Protein AF-A0A7S3RDY2-F1 (afdb_monomer)

InterPro domains:
  IPR004199 Beta galactosidase small chain/ domain 5 [PF02929] (18-130)
  IPR011013 Galactose mutarotase-like domain superfamily [SSF74650] (9-130)
  IPR014718 Glycoside hydrolase-type carbohydrate-binding [G3DSA:2.70.98.10] (4-133)

Secondary structure (DSSP, 8-state):
---EEE---SSEEEEE-SSEEEEEETTT-SEEEEEETTEE--SS--------PPPHHHHHTTHHHHTGGGSSTT-GGGT---EESSPPEEEEETTEEEEEEEEESSTTS-SEEEEEEEE-TTS-EEEEEEEE-

Mean predicted aligned error: 3.02 Å

Sequence (133 aa):
PPLVVDATDPEAVHVVGSALTVSFSRRTGLPCSMRRCGVELLQAPLEPSLWRPLNDNELGACAHVRLRRFRTAGRPSRGGHHALLQPLRVDDVAGGVEVEAHAALLSDGELCLTTTCLVRPDGAVEVSARLVS

pLDDT: mean 95.85, std 3.64, range [65.0, 98.5]

Solvent-accessible surface area (backbone atoms only — not comparable to full-atom values): 7300 Å² total; per-residue (Å²): 103,76,65,42,80,47,67,83,50,88,59,33,38,34,44,37,37,90,52,32,35,42,29,27,27,65,68,54,44,35,47,48,42,38,28,48,78,86,43,75,73,47,95,57,55,65,60,58,76,69,57,73,90,76,54,70,70,41,53,76,67,42,40,73,64,79,49,42,76,36,63,30,26,29,21,57,97,69,76,20,36,48,42,47,77,53,80,70,46,76,44,86,48,98,73,34,41,34,41,37,22,43,25,24,23,38,91,84,55,63,32,34,39,39,38,39,37,40,40,27,59,89,62,52,72,50,77,48,75,49,80,49,111

Nearest PDB structures (foldseek):
  6s6z-assembly1_A  TM=9.325E-01  e=6.082E-06  Thermotoga maritima MSB8
  6cvm-assembly1_A  TM=8.007E-01  e=1.806E-05  Escherichia coli K-12
  3t0a-assembly1_A  TM=7.777E-01  e=2.464E-05  Escherichia coli K-12
  3sep-assembly1_A  TM=7.978E-01  e=4.358E-05  Escherichia coli K-12
  1px3-assembly1_D  TM=8.016E-01  e=2.063E-04  Escherichia coli

Radius of gyration: 16.66 Å; Cα contacts (8 Å, |Δi|>4): 286; chains: 1; bounding box: 36×27×51 Å

Organism: Emiliania huxleyi (NCBI:txid2903)

Structure (mmCIF, N/CA/C/O backbone):
data_AF-A0A7S3RDY2-F1
#
_entry.id   AF-A0A7S3RDY2-F1
#
loop_
_atom_site.group_PDB
_atom_site.id
_atom_site.type_symbol
_atom_site.label_atom_id
_atom_site.label_alt_id
_atom_site.label_comp_id
_atom_site.label_asym_id
_atom_site.label_entity_id
_atom_site.label_seq_id
_atom_site.pdbx_PDB_ins_code
_atom_site.Cartn_x
_atom_site.Cartn_y
_atom_site.Cartn_z
_atom_site.occupancy
_atom_site.B_iso_or_equiv
_atom_site.auth_seq_id
_atom_site.auth_comp_id
_atom_site.auth_asym_id
_atom_site.auth_atom_id
_atom_site.pdbx_PDB_model_num
ATOM 1 N N . PRO A 1 1 ? -19.381 1.320 16.803 1.00 65.00 1 PRO A N 1
ATOM 2 C CA . PRO A 1 1 ? -18.422 1.381 17.935 1.00 65.00 1 PRO A CA 1
ATOM 3 C C . PRO A 1 1 ? -17.189 2.155 17.473 1.00 65.00 1 PRO A C 1
ATOM 5 O O . PRO A 1 1 ? -16.944 2.146 16.266 1.00 65.00 1 PRO A O 1
ATOM 8 N N . PRO A 1 2 ? -16.478 2.856 18.367 1.00 85.88 2 PRO A N 1
ATOM 9 C CA . PRO A 1 2 ? -15.293 3.606 17.972 1.00 85.88 2 PRO A CA 1
ATOM 10 C C . PRO A 1 2 ? -14.210 2.654 17.453 1.00 85.88 2 PRO A C 1
ATOM 12 O O . PRO A 1 2 ? -14.144 1.495 17.871 1.00 85.88 2 PRO A O 1
ATOM 15 N N . LEU A 1 3 ? -13.403 3.147 16.518 1.00 95.31 3 LEU A N 1
ATOM 16 C CA . LEU A 1 3 ? -12.172 2.476 16.123 1.00 95.31 3 LEU A CA 1
ATOM 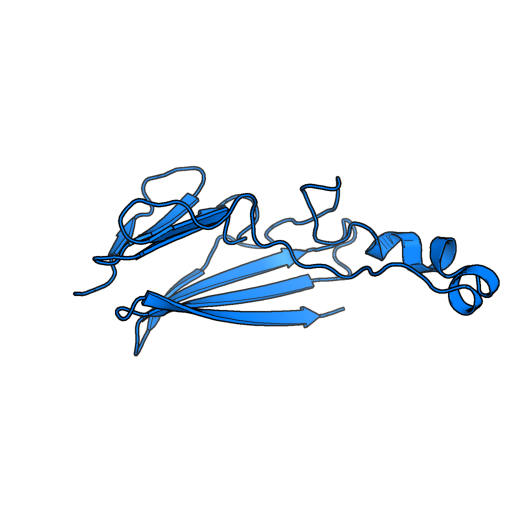17 C C . LEU A 1 3 ? -11.132 2.664 17.231 1.00 95.31 3 LEU A C 1
ATOM 19 O O . LEU A 1 3 ? -11.142 3.674 17.931 1.00 95.31 3 LEU A O 1
ATOM 23 N N . VAL A 1 4 ? -10.251 1.685 17.389 1.00 96.19 4 VAL A N 1
ATOM 24 C CA . VAL A 1 4 ? -9.123 1.717 18.320 1.00 96.19 4 VAL A CA 1
ATOM 25 C C . VAL A 1 4 ? -7.850 1.506 17.523 1.00 96.19 4 VAL A C 1
ATOM 27 O O . VAL A 1 4 ? -7.761 0.567 16.732 1.00 96.19 4 VAL A O 1
ATOM 30 N N . VAL A 1 5 ? -6.862 2.367 17.742 1.00 97.69 5 VAL A N 1
ATOM 31 C CA . VAL A 1 5 ? -5.518 2.179 17.200 1.00 97.69 5 V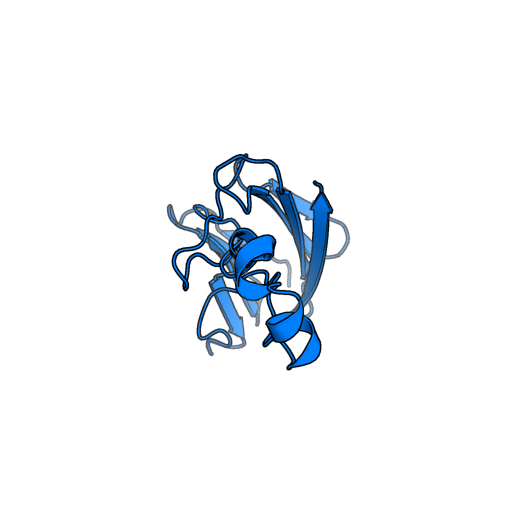AL A CA 1
ATOM 32 C C . VAL A 1 5 ? -4.707 1.357 18.196 1.00 97.69 5 VAL A C 1
ATOM 34 O O . VAL A 1 5 ? -4.415 1.817 19.298 1.00 97.69 5 VAL A O 1
ATOM 37 N N . ASP A 1 6 ? -4.338 0.140 17.807 1.00 97.25 6 ASP A N 1
ATOM 38 C CA . ASP A 1 6 ? -3.365 -0.680 18.520 1.00 97.25 6 ASP A CA 1
ATOM 39 C C . ASP A 1 6 ? -2.010 -0.583 17.816 1.00 97.25 6 ASP A C 1
ATOM 41 O O . ASP A 1 6 ? -1.818 -1.032 16.685 1.00 97.25 6 ASP A O 1
ATOM 45 N N . ALA A 1 7 ? -1.069 0.048 18.508 1.00 95.62 7 ALA A N 1
ATOM 46 C CA . ALA A 1 7 ? 0.280 0.307 18.033 1.00 95.62 7 ALA A CA 1
ATOM 47 C C . ALA A 1 7 ? 1.341 -0.486 18.822 1.00 95.62 7 ALA A C 1
ATOM 49 O O . ALA A 1 7 ? 2.521 -0.136 18.748 1.00 95.62 7 ALA A O 1
ATOM 50 N N . THR A 1 8 ? 0.936 -1.505 19.592 1.00 96.31 8 THR A N 1
ATOM 51 C CA . THR A 1 8 ? 1.836 -2.301 20.445 1.00 96.31 8 THR A CA 1
ATOM 52 C C . THR A 1 8 ? 2.681 -3.314 19.672 1.00 96.31 8 THR A C 1
ATOM 54 O O . THR A 1 8 ? 3.768 -3.665 20.132 1.00 96.31 8 THR A O 1
ATOM 57 N N . ASP A 1 9 ? 2.230 -3.741 18.488 1.00 96.62 9 ASP A N 1
ATOM 58 C CA . ASP A 1 9 ? 3.006 -4.590 17.582 1.00 96.62 9 ASP A CA 1
ATOM 59 C C . ASP A 1 9 ? 4.212 -3.800 17.011 1.00 96.62 9 ASP A C 1
ATOM 61 O O . ASP A 1 9 ? 4.037 -2.717 16.433 1.00 96.62 9 ASP A O 1
ATOM 65 N N . PRO A 1 10 ? 5.458 -4.294 17.168 1.00 96.56 10 PRO A N 1
ATOM 66 C CA . PRO A 1 10 ? 6.640 -3.645 16.601 1.00 96.56 10 PRO A CA 1
ATOM 67 C C . PRO A 1 10 ? 6.685 -3.668 15.065 1.00 96.56 10 PRO A C 1
ATOM 69 O O . PRO A 1 10 ? 7.356 -2.824 14.469 1.00 96.56 10 PRO A O 1
ATOM 72 N N . GLU A 1 11 ? 5.965 -4.577 14.408 1.00 97.00 11 GLU A N 1
ATOM 73 C CA . GLU A 1 11 ? 5.974 -4.763 12.953 1.00 97.00 11 GLU A CA 1
ATOM 74 C C . GLU A 1 11 ? 4.776 -4.115 12.250 1.00 97.00 11 GLU A C 1
ATOM 76 O O . GLU A 1 11 ? 4.833 -3.851 11.040 1.00 97.00 11 GLU A O 1
ATOM 81 N N . ALA A 1 12 ? 3.700 -3.819 12.984 1.00 98.06 12 ALA A N 1
ATOM 82 C CA . ALA A 1 12 ? 2.464 -3.293 12.419 1.00 98.06 12 ALA A CA 1
ATOM 83 C C . ALA A 1 12 ? 1.753 -2.260 13.310 1.00 98.06 12 ALA A C 1
ATOM 85 O O . ALA A 1 12 ? 1.990 -2.141 14.506 1.00 98.06 12 ALA A O 1
ATOM 86 N N . VAL A 1 13 ? 0.869 -1.481 12.691 1.00 98.38 13 VAL A N 1
ATOM 87 C CA . VAL A 1 13 ? -0.174 -0.707 13.373 1.00 98.38 13 VAL A CA 1
ATOM 88 C C . VAL A 1 13 ? -1.515 -1.308 12.987 1.00 98.38 13 VAL A C 1
ATOM 90 O O . VAL A 1 13 ? -1.771 -1.514 11.799 1.00 98.38 13 VAL A O 1
ATOM 93 N N . HIS A 1 14 ? -2.376 -1.567 13.963 1.00 98.19 14 HIS A N 1
ATOM 94 C CA . HIS A 1 14 ? -3.708 -2.113 13.742 1.00 98.19 14 HIS A CA 1
ATOM 95 C C . HIS A 1 14 ? -4.768 -1.053 14.017 1.00 98.19 14 HIS A C 1
ATOM 97 O O . HIS A 1 14 ? -4.801 -0.444 15.082 1.00 98.19 14 HIS A O 1
ATOM 103 N N . VAL A 1 15 ? -5.682 -0.875 13.071 1.00 98.06 15 VAL A N 1
ATOM 104 C CA . VAL A 1 15 ? -6.915 -0.117 13.271 1.00 98.06 15 VAL A CA 1
ATOM 105 C C . VAL A 1 15 ? -8.043 -1.118 13.476 1.00 98.06 15 VAL A C 1
ATOM 107 O O . VAL A 1 15 ? -8.399 -1.869 12.564 1.00 98.06 15 VAL A O 1
ATOM 110 N N . VAL A 1 16 ? -8.574 -1.161 14.695 1.00 96.94 16 VAL A N 1
ATOM 111 C CA . VAL A 1 16 ? -9.501 -2.184 15.181 1.00 96.94 16 VAL A CA 1
ATOM 112 C C . VAL A 1 16 ? -10.893 -1.587 15.366 1.00 96.94 16 VAL A C 1
ATOM 114 O O . VAL A 1 16 ? -11.102 -0.702 16.188 1.00 96.94 16 VAL A O 1
ATOM 117 N N . GLY A 1 17 ? -11.869 -2.097 14.623 1.00 93.12 17 GLY A N 1
ATOM 118 C CA . GLY A 1 17 ? -13.297 -1.869 14.832 1.00 93.12 17 GLY A CA 1
ATOM 119 C C . GLY A 1 17 ? -14.012 -3.131 15.315 1.00 93.12 17 GLY A C 1
ATOM 120 O O . GLY A 1 17 ? -13.409 -4.185 15.492 1.00 93.12 17 GLY A O 1
ATOM 121 N N . SER A 1 18 ? -15.335 -3.064 15.491 1.00 89.62 18 SER A N 1
ATOM 122 C CA . SER A 1 18 ? -16.105 -4.217 15.998 1.00 89.62 18 SER A CA 1
ATOM 123 C C . SER A 1 18 ? -16.141 -5.421 15.070 1.00 89.62 18 SER A C 1
ATOM 125 O O . SER A 1 18 ? -16.299 -6.545 15.533 1.00 89.62 18 SER A O 1
ATOM 127 N N . ALA A 1 19 ? -16.081 -5.185 13.761 1.00 87.62 19 ALA A N 1
ATOM 128 C CA . ALA A 1 19 ? -16.210 -6.231 12.753 1.00 87.62 19 ALA A CA 1
ATOM 129 C C . ALA A 1 19 ? -15.058 -6.235 11.748 1.00 87.62 19 ALA A C 1
ATOM 131 O O . ALA A 1 19 ? -14.998 -7.153 10.936 1.00 87.62 19 ALA A O 1
ATOM 132 N N . LEU A 1 20 ? -14.174 -5.235 11.788 1.00 94.69 20 LEU A N 1
ATOM 133 C CA . LEU A 1 20 ? -13.077 -5.051 10.849 1.00 94.69 20 LEU A CA 1
ATOM 134 C C . LEU A 1 20 ? -11.798 -4.698 11.608 1.00 94.69 20 LEU A C 1
ATOM 136 O O . LEU A 1 20 ? -11.813 -3.781 12.421 1.00 94.69 20 LEU A O 1
ATOM 140 N N . THR A 1 21 ? -10.698 -5.363 11.277 1.00 97.25 21 THR A N 1
ATOM 141 C CA . THR A 1 21 ? -9.342 -4.952 11.651 1.00 97.25 21 THR A CA 1
ATOM 142 C C . THR A 1 21 ? -8.526 -4.754 10.383 1.00 97.25 21 THR A C 1
ATOM 144 O O . THR A 1 21 ? -8.479 -5.656 9.546 1.00 97.25 21 THR A O 1
ATOM 147 N N . VAL A 1 22 ? -7.870 -3.605 10.243 1.00 98.19 22 VAL A N 1
ATOM 148 C CA . VAL A 1 22 ? -6.913 -3.333 9.161 1.00 98.19 22 VAL A CA 1
ATOM 149 C C . VAL A 1 22 ? -5.535 -3.161 9.776 1.00 98.19 22 VAL A C 1
ATOM 151 O O . VAL A 1 22 ? -5.387 -2.416 10.740 1.00 98.19 22 VAL A O 1
ATOM 154 N N . SER A 1 23 ? -4.534 -3.847 9.234 1.00 98.50 23 SER A N 1
ATOM 155 C CA . SER A 1 23 ? -3.155 -3.765 9.722 1.00 98.50 23 SER A CA 1
ATOM 156 C C . SER A 1 23 ? -2.253 -3.137 8.672 1.00 98.50 23 SER A C 1
ATOM 158 O O . SER A 1 23 ? -2.346 -3.473 7.490 1.00 98.50 23 SER A O 1
ATOM 160 N N . PHE A 1 24 ? -1.354 -2.265 9.111 1.00 98.50 24 PHE A N 1
ATOM 161 C CA . PHE A 1 24 ? -0.409 -1.531 8.278 1.00 98.50 24 PHE A CA 1
ATOM 162 C C . PHE A 1 24 ? 1.008 -1.881 8.704 1.00 98.50 24 PHE A C 1
ATOM 164 O O . PHE A 1 24 ? 1.340 -1.776 9.882 1.00 98.50 24 PHE A O 1
ATOM 171 N N . SER A 1 25 ? 1.862 -2.284 7.766 1.00 97.88 25 SER A N 1
ATOM 172 C CA . SER A 1 25 ? 3.253 -2.611 8.093 1.00 97.88 25 SER A CA 1
ATOM 173 C C . SER A 1 25 ? 4.017 -1.359 8.517 1.00 97.88 25 SER A C 1
ATOM 175 O O . SER A 1 25 ? 4.054 -0.381 7.779 1.00 97.88 25 SER A O 1
ATOM 177 N N . ARG A 1 26 ? 4.733 -1.403 9.639 1.00 97.44 26 ARG A N 1
ATOM 178 C CA . ARG A 1 26 ? 5.648 -0.324 10.051 1.00 97.44 26 ARG A CA 1
ATOM 179 C C . ARG A 1 26 ? 6.899 -0.233 9.182 1.00 97.44 26 ARG A C 1
ATOM 181 O O . ARG A 1 26 ? 7.548 0.804 9.165 1.00 97.44 26 ARG A O 1
ATOM 188 N N . ARG A 1 27 ? 7.232 -1.303 8.453 1.00 95.31 27 ARG A N 1
ATOM 189 C CA . ARG A 1 27 ? 8.375 -1.349 7.533 1.00 95.31 27 ARG A CA 1
ATOM 190 C C . ARG A 1 27 ? 8.053 -0.719 6.182 1.00 95.31 27 ARG A C 1
ATOM 192 O O . ARG A 1 27 ? 8.877 0.009 5.637 1.00 95.31 27 ARG A O 1
ATOM 199 N N . THR A 1 28 ? 6.890 -1.038 5.613 1.00 95.25 28 THR A N 1
ATOM 200 C CA . THR A 1 28 ? 6.525 -0.584 4.259 1.00 95.25 28 THR A CA 1
ATOM 201 C C . THR A 1 28 ? 5.428 0.469 4.242 1.00 95.25 28 THR A C 1
ATOM 203 O O . THR A 1 28 ? 5.304 1.172 3.253 1.00 95.25 28 THR A O 1
ATOM 206 N N . GLY A 1 29 ? 4.625 0.586 5.294 1.00 96.31 29 GLY A N 1
ATOM 207 C CA . GLY A 1 29 ? 3.434 1.433 5.347 1.00 96.31 29 GLY A CA 1
ATOM 208 C C . GLY A 1 29 ? 2.234 0.899 4.571 1.00 96.31 29 GLY A C 1
ATOM 209 O O . GLY A 1 29 ? 1.190 1.540 4.539 1.00 96.31 29 GLY A O 1
ATOM 210 N N . LEU A 1 30 ? 2.365 -0.271 3.943 1.00 96.75 30 LEU A N 1
ATOM 211 C CA . LEU A 1 30 ? 1.298 -0.865 3.145 1.00 96.75 30 LEU A CA 1
ATOM 212 C C . LEU A 1 30 ? 0.274 -1.578 4.040 1.00 96.75 30 LEU A C 1
ATOM 214 O O . LEU A 1 30 ? 0.683 -2.228 5.014 1.00 96.75 30 LEU A O 1
ATOM 218 N N . PRO A 1 31 ? -1.024 -1.554 3.681 1.00 97.44 31 PRO A N 1
ATOM 219 C CA . PRO A 1 31 ? -2.010 -2.448 4.274 1.00 97.44 31 PRO A CA 1
ATOM 220 C C . PRO A 1 31 ? -1.586 -3.903 4.040 1.00 97.44 31 PRO A C 1
ATOM 222 O O . PRO A 1 31 ? -1.412 -4.325 2.895 1.00 97.44 31 PRO A O 1
ATOM 225 N N . CYS A 1 32 ? -1.378 -4.664 5.113 1.00 97.56 32 CYS A N 1
ATOM 226 C CA . CYS A 1 32 ? -0.830 -6.022 5.065 1.00 97.56 32 CYS A CA 1
ATOM 227 C C . CYS A 1 32 ? -1.790 -7.110 5.563 1.00 97.56 32 CYS A C 1
ATOM 229 O O . CYS A 1 32 ? -1.545 -8.284 5.302 1.00 97.56 32 CYS A O 1
ATOM 231 N N . SER A 1 33 ? -2.877 -6.736 6.239 1.00 98.12 33 SER A N 1
ATOM 232 C CA . SER A 1 33 ? -3.953 -7.640 6.659 1.00 98.12 33 SER A CA 1
ATOM 233 C C . SER A 1 33 ? -5.266 -6.867 6.748 1.00 98.12 33 SER A C 1
ATOM 235 O O . SER A 1 33 ? -5.282 -5.697 7.142 1.00 98.12 33 SER A O 1
ATOM 237 N N . MET A 1 34 ? -6.366 -7.520 6.378 1.00 97.50 34 MET A N 1
ATOM 238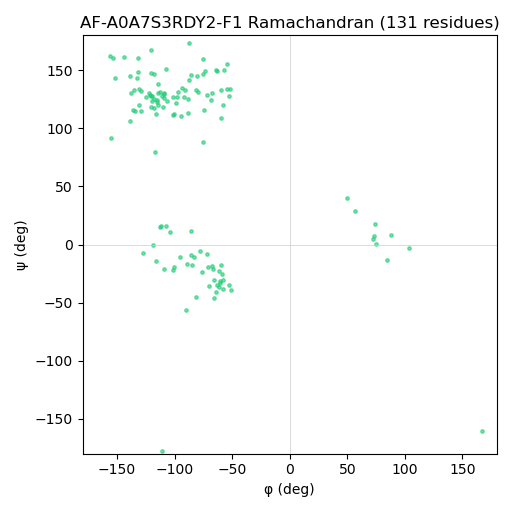 C CA . MET A 1 34 ? -7.722 -7.008 6.540 1.00 97.50 34 MET A CA 1
ATOM 239 C C . MET A 1 34 ? -8.616 -8.151 7.007 1.00 97.50 34 MET A C 1
ATOM 241 O O . MET A 1 34 ? -8.977 -9.033 6.230 1.00 97.50 34 MET A O 1
ATOM 245 N N . ARG A 1 35 ? -9.006 -8.137 8.282 1.00 97.31 35 ARG A N 1
ATOM 246 C CA . ARG A 1 35 ? -9.832 -9.192 8.876 1.00 97.31 35 ARG A CA 1
ATOM 247 C C . ARG A 1 35 ? -11.244 -8.698 9.098 1.00 97.31 35 ARG A C 1
ATOM 249 O O . ARG A 1 35 ? -11.435 -7.727 9.823 1.00 97.31 35 ARG A O 1
ATOM 256 N N . ARG A 1 36 ? -12.236 -9.392 8.539 1.00 94.19 36 ARG A N 1
ATOM 257 C CA . ARG A 1 36 ? -13.656 -9.116 8.784 1.00 94.19 36 ARG A CA 1
ATOM 258 C C . ARG A 1 36 ? -14.309 -10.291 9.498 1.00 94.19 36 ARG A C 1
ATOM 260 O O . ARG A 1 36 ? -14.260 -11.413 9.005 1.00 94.19 36 ARG A O 1
ATOM 267 N N . CYS A 1 37 ? -14.898 -10.044 10.667 1.00 91.44 37 CYS A N 1
ATOM 268 C CA . CYS A 1 37 ? -15.486 -11.087 11.522 1.00 91.44 37 CYS A CA 1
ATOM 269 C C . CYS A 1 37 ? -14.528 -12.279 11.758 1.00 91.44 37 CYS A C 1
ATOM 271 O O . CYS A 1 37 ? -14.936 -13.436 11.715 1.00 91.44 37 CYS A O 1
ATOM 273 N N . GLY A 1 38 ? -13.234 -11.993 11.949 1.00 90.94 38 GLY A N 1
ATOM 274 C CA . GLY A 1 38 ? -12.181 -12.993 12.171 1.00 90.94 38 GLY A CA 1
ATOM 275 C C . GLY A 1 38 ? -11.573 -13.621 10.908 1.00 90.94 38 GLY A C 1
ATOM 276 O O . GLY A 1 38 ? -10.493 -14.211 11.004 1.00 90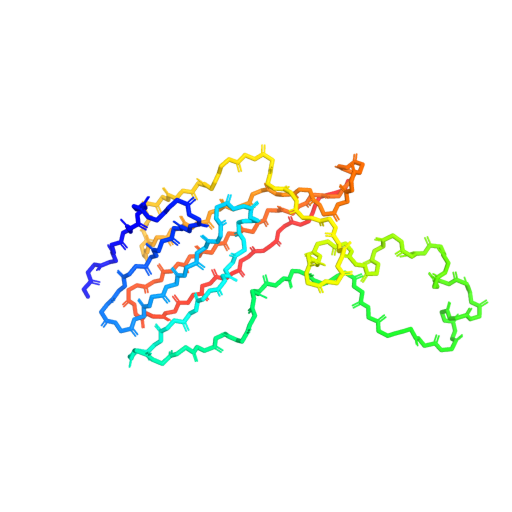.94 38 GLY A O 1
ATOM 277 N N . VAL A 1 39 ? -12.194 -13.447 9.736 1.00 96.75 39 VAL A N 1
ATOM 278 C CA . VAL A 1 39 ? -11.732 -13.993 8.450 1.00 96.75 39 VAL A CA 1
ATOM 279 C C . VAL A 1 39 ? -10.762 -13.026 7.779 1.00 96.75 39 VAL A C 1
ATOM 281 O O . VAL A 1 39 ? -11.103 -11.864 7.573 1.00 96.75 39 VAL A O 1
ATOM 284 N N . GLU A 1 40 ? -9.565 -13.505 7.438 1.00 97.94 40 GLU A N 1
ATOM 285 C CA . GLU A 1 40 ? -8.580 -12.746 6.659 1.00 97.94 40 GLU A CA 1
ATOM 286 C C . GLU A 1 40 ? -9.024 -12.624 5.196 1.00 97.94 40 GLU A C 1
ATOM 288 O O . GLU A 1 40 ? -9.368 -13.621 4.560 1.00 97.94 40 GLU A O 1
ATOM 293 N N . LEU A 1 41 ? -9.023 -11.395 4.677 1.00 97.00 41 LEU A N 1
ATOM 294 C CA . LEU A 1 41 ? -9.439 -11.071 3.312 1.00 97.00 41 LEU A CA 1
ATOM 295 C C . LEU A 1 41 ? -8.247 -10.865 2.372 1.00 97.00 41 LEU A C 1
ATOM 297 O O . LEU A 1 41 ? -8.407 -10.998 1.158 1.00 97.00 41 LEU A O 1
ATOM 301 N N . LEU A 1 42 ? -7.060 -10.549 2.902 1.00 96.69 42 LEU A N 1
ATOM 302 C CA . LEU A 1 42 ? -5.852 -10.340 2.111 1.00 96.69 42 LEU A CA 1
ATOM 303 C C . LEU A 1 42 ? -4.942 -11.567 2.174 1.00 96.69 42 LEU A C 1
ATOM 305 O O . LEU A 1 42 ? -4.540 -12.021 3.238 1.00 96.69 42 LEU A O 1
ATOM 309 N N . GLN A 1 43 ? -4.549 -12.078 1.008 1.00 96.81 43 GLN A N 1
ATOM 310 C CA . GLN A 1 43 ? -3.506 -13.110 0.916 1.00 96.81 43 GLN A CA 1
ATOM 311 C C . GLN A 1 43 ? -2.088 -12.522 0.903 1.00 96.81 43 GLN A C 1
ATOM 313 O O . GLN A 1 43 ? -1.113 -13.239 1.114 1.00 96.81 43 GLN A O 1
ATOM 318 N N . ALA A 1 44 ? -1.970 -11.228 0.608 1.00 96.06 44 ALA A N 1
ATOM 319 C CA . ALA A 1 44 ? -0.720 -10.488 0.538 1.00 96.06 44 ALA A CA 1
ATOM 320 C C . ALA A 1 44 ? -0.996 -8.990 0.759 1.00 96.06 44 ALA A C 1
ATOM 322 O O . ALA A 1 44 ? -2.142 -8.560 0.589 1.00 96.06 44 ALA A O 1
ATOM 323 N N . PRO A 1 45 ? 0.031 -8.184 1.086 1.00 96.44 45 PRO A N 1
ATOM 324 C CA . PRO A 1 45 ? -0.128 -6.742 1.203 1.00 96.44 45 PRO A CA 1
ATOM 325 C C . PRO A 1 45 ? -0.668 -6.083 -0.071 1.00 96.44 45 PRO A C 1
ATOM 327 O O . PRO A 1 45 ? -0.387 -6.527 -1.189 1.00 96.44 45 PRO A O 1
ATOM 330 N N . LEU A 1 46 ? -1.402 -4.984 0.100 1.00 96.00 46 LEU A N 1
ATOM 331 C CA . LEU A 1 46 ? -1.861 -4.137 -0.998 1.00 96.00 46 LEU A CA 1
ATOM 332 C C . LEU A 1 46 ? -0.690 -3.299 -1.524 1.00 96.00 46 LEU A C 1
ATOM 334 O O . LEU A 1 46 ? -0.442 -2.192 -1.058 1.00 96.00 46 LEU A O 1
ATOM 338 N N . GLU A 1 47 ? 0.057 -3.852 -2.477 1.00 96.19 47 GLU A N 1
ATOM 339 C CA . GLU A 1 47 ? 1.201 -3.183 -3.106 1.00 96.19 47 GLU A CA 1
ATOM 340 C C . GLU A 1 47 ? 0.780 -2.316 -4.308 1.00 96.19 47 GLU A 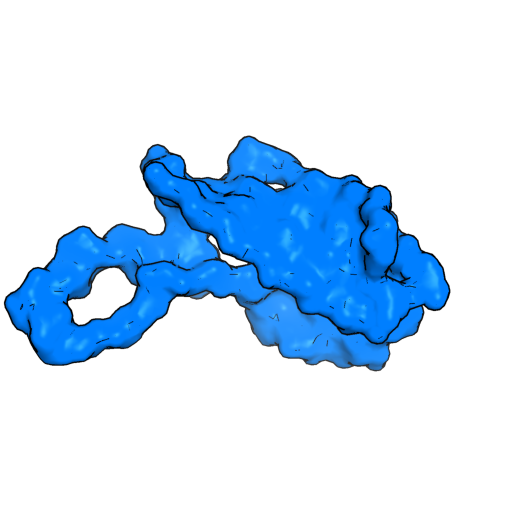C 1
ATOM 342 O O . GLU A 1 47 ? -0.039 -2.757 -5.125 1.00 96.19 47 GLU A O 1
ATOM 347 N N . PRO A 1 48 ? 1.384 -1.127 -4.504 1.00 95.31 48 PRO A N 1
ATOM 348 C CA . PRO A 1 48 ? 1.212 -0.367 -5.737 1.00 95.31 48 PRO A CA 1
ATOM 349 C C . PRO A 1 48 ? 1.787 -1.131 -6.939 1.00 95.31 48 PRO A C 1
ATOM 351 O O . PRO A 1 48 ? 2.757 -1.882 -6.832 1.00 95.31 48 PRO A O 1
ATOM 354 N N . SER A 1 49 ? 1.213 -0.921 -8.125 1.00 94.44 49 SER A N 1
ATOM 355 C CA . SER A 1 49 ? 1.732 -1.505 -9.362 1.00 94.44 49 SER A CA 1
ATOM 356 C C . SER A 1 49 ? 1.864 -0.459 -10.457 1.00 94.44 49 SER A C 1
ATOM 358 O O . SER A 1 49 ? 0.882 0.149 -10.869 1.00 94.44 49 SER A O 1
ATOM 360 N N . LEU A 1 50 ? 3.093 -0.286 -10.943 1.00 95.50 50 LEU A N 1
ATOM 361 C CA . LEU A 1 50 ? 3.442 0.628 -12.037 1.00 95.50 50 LEU A CA 1
ATOM 362 C C . LEU A 1 50 ? 3.769 -0.118 -13.336 1.00 95.50 50 LEU A C 1
ATOM 364 O O . LEU A 1 50 ? 4.384 0.427 -14.250 1.00 95.50 50 LEU A O 1
ATOM 368 N N . TRP A 1 51 ? 3.392 -1.395 -13.406 1.00 96.38 51 TRP A N 1
ATOM 369 C CA . TRP A 1 51 ? 3.707 -2.259 -14.530 1.00 96.38 51 TRP A CA 1
ATOM 370 C C . TRP A 1 51 ? 2.485 -3.022 -14.995 1.00 96.38 51 TRP A C 1
ATOM 372 O O . TRP A 1 51 ? 1.695 -3.520 -14.195 1.00 96.38 51 TRP A O 1
ATOM 382 N N . ARG A 1 52 ? 2.403 -3.205 -16.307 1.00 96.12 52 ARG A N 1
ATOM 383 C CA . ARG A 1 52 ? 1.444 -4.101 -16.939 1.00 96.12 52 ARG A CA 1
ATOM 384 C C . ARG A 1 52 ? 2.143 -4.989 -17.966 1.00 96.12 52 ARG A C 1
ATOM 386 O O . ARG A 1 52 ? 3.238 -4.646 -18.417 1.00 96.12 52 ARG A O 1
ATOM 393 N N . PRO A 1 53 ? 1.532 -6.118 -18.358 1.00 96.38 53 PRO A N 1
ATOM 394 C CA . PRO A 1 53 ? 1.959 -6.839 -19.548 1.00 96.38 53 PRO A CA 1
ATOM 395 C C . PRO A 1 53 ? 2.032 -5.889 -20.751 1.00 96.38 53 PRO A C 1
ATOM 397 O O . PRO A 1 53 ? 1.139 -5.058 -20.954 1.00 96.38 53 PRO A O 1
ATOM 400 N N . LEU A 1 54 ? 3.127 -5.989 -21.499 1.00 97.44 54 LEU A N 1
ATOM 401 C CA . LEU A 1 54 ? 3.369 -5.173 -22.684 1.00 97.44 54 LEU A CA 1
ATOM 402 C C . LEU A 1 54 ? 2.725 -5.830 -23.902 1.00 97.44 54 LEU A C 1
ATOM 404 O O . LEU A 1 54 ? 2.707 -7.056 -23.997 1.00 97.44 54 LEU A O 1
ATOM 408 N N . ASN A 1 55 ? 2.227 -5.014 -24.825 1.00 98.12 55 ASN A N 1
ATOM 409 C CA . ASN A 1 55 ? 1.785 -5.477 -26.137 1.00 98.12 55 ASN A CA 1
ATOM 410 C C . ASN A 1 55 ? 2.952 -5.505 -27.147 1.00 98.12 55 ASN A C 1
ATOM 412 O O . ASN A 1 55 ? 4.055 -5.031 -26.859 1.00 98.12 55 ASN A O 1
ATOM 416 N N . ASP A 1 56 ? 2.705 -6.039 -28.344 1.00 98.50 56 ASP A N 1
ATOM 417 C CA . ASP A 1 56 ? 3.741 -6.215 -29.372 1.00 98.50 56 ASP A CA 1
ATOM 418 C C . ASP A 1 56 ? 4.371 -4.892 -29.827 1.00 98.50 56 ASP A C 1
ATOM 420 O O . ASP A 1 56 ? 5.584 -4.820 -30.023 1.00 98.50 56 ASP A O 1
ATOM 424 N N . ASN A 1 57 ? 3.583 -3.815 -29.916 1.00 98.31 57 ASN A N 1
ATOM 425 C CA . ASN A 1 57 ? 4.089 -2.489 -30.287 1.00 98.31 57 ASN A CA 1
ATOM 426 C C . ASN A 1 57 ? 5.081 -1.957 -29.242 1.00 98.31 57 ASN A C 1
ATOM 428 O O . ASN A 1 57 ? 6.117 -1.387 -29.581 1.00 98.31 57 ASN A O 1
ATOM 432 N N . GLU A 1 58 ? 4.790 -2.162 -27.959 1.00 98.06 58 GLU A N 1
ATOM 433 C CA . GLU A 1 58 ? 5.666 -1.765 -26.856 1.00 98.06 58 GLU A CA 1
ATOM 434 C C . GLU A 1 58 ? 6.936 -2.613 -26.790 1.00 98.06 58 GLU A C 1
ATOM 436 O O . GLU A 1 58 ? 8.010 -2.099 -26.462 1.00 98.06 58 GLU A O 1
ATOM 441 N N . LEU A 1 59 ? 6.838 -3.903 -27.116 1.00 98.00 59 LEU A N 1
ATOM 442 C CA . LEU A 1 59 ? 8.001 -4.774 -27.253 1.00 98.00 59 LEU A CA 1
ATOM 443 C C . LEU A 1 59 ? 8.879 -4.337 -28.429 1.00 98.00 59 LEU A C 1
ATOM 445 O O . LEU A 1 59 ? 10.085 -4.182 -28.233 1.00 98.00 59 LEU A O 1
ATOM 449 N N . GLY A 1 60 ? 8.278 -4.045 -29.588 1.00 98.19 60 GLY A N 1
ATOM 450 C CA . GLY A 1 60 ? 8.960 -3.503 -30.768 1.00 98.19 60 GLY A CA 1
ATOM 451 C C . GLY A 1 60 ? 9.620 -2.143 -30.517 1.00 98.19 60 GLY A C 1
ATOM 452 O O . GLY A 1 60 ? 10.687 -1.868 -31.056 1.00 98.19 60 GLY A O 1
ATOM 453 N N . ALA A 1 61 ? 9.053 -1.325 -29.625 1.00 98.06 61 ALA A N 1
ATOM 454 C CA . ALA A 1 61 ? 9.636 -0.064 -29.156 1.00 98.06 61 ALA A CA 1
ATOM 455 C C . ALA A 1 61 ? 10.618 -0.223 -27.971 1.00 98.06 61 ALA A C 1
ATOM 457 O O . ALA A 1 61 ? 10.987 0.762 -27.320 1.00 98.06 61 ALA A O 1
ATOM 458 N N . CYS A 1 62 ? 11.022 -1.453 -27.638 1.00 98.00 62 CYS A N 1
ATOM 459 C CA . CYS A 1 62 ? 11.948 -1.774 -26.549 1.00 98.00 62 CYS A CA 1
ATOM 460 C C . CYS A 1 62 ? 11.514 -1.255 -25.159 1.00 98.00 62 CYS A C 1
ATOM 462 O O . CYS A 1 62 ? 12.356 -1.006 -24.290 1.00 98.00 62 CYS A O 1
ATOM 464 N N . ALA A 1 63 ? 10.210 -1.107 -24.895 1.00 97.88 63 ALA A N 1
ATOM 465 C CA . ALA A 1 63 ? 9.703 -0.597 -23.616 1.00 97.88 63 ALA A CA 1
ATOM 466 C C . ALA A 1 63 ? 10.108 -1.483 -22.424 1.00 97.88 63 ALA A C 1
ATOM 468 O O . ALA A 1 63 ? 10.416 -0.971 -21.351 1.00 97.88 63 ALA A O 1
ATOM 469 N N . HIS A 1 64 ? 10.209 -2.799 -22.627 1.00 96.88 64 HIS A N 1
ATOM 470 C CA . HIS A 1 64 ? 10.698 -3.756 -21.628 1.00 96.88 64 HIS A CA 1
ATOM 471 C C . HIS A 1 64 ? 12.130 -3.474 -21.140 1.00 96.88 64 HIS A C 1
ATOM 473 O O . HIS A 1 64 ? 12.470 -3.861 -20.022 1.00 96.88 64 HIS A O 1
ATOM 479 N N . VAL A 1 65 ? 12.953 -2.801 -21.954 1.00 97.44 65 VAL A N 1
ATOM 480 C CA . VAL A 1 65 ? 14.300 -2.344 -21.583 1.00 97.44 65 VAL A CA 1
ATOM 481 C C . VAL A 1 65 ? 14.228 -0.946 -20.979 1.00 97.44 65 VAL A C 1
ATOM 483 O O . VAL A 1 65 ? 14.642 -0.751 -19.838 1.00 97.44 65 VAL A O 1
ATOM 486 N N . ARG A 1 66 ? 13.656 0.022 -21.710 1.00 97.19 66 ARG A N 1
ATOM 487 C CA . ARG A 1 66 ? 13.658 1.444 -21.314 1.00 97.19 66 ARG A CA 1
ATOM 488 C C . ARG A 1 66 ? 12.897 1.710 -20.014 1.00 97.19 66 ARG A C 1
ATOM 490 O O . ARG A 1 66 ? 13.290 2.573 -19.242 1.00 97.19 66 ARG A O 1
ATOM 497 N N . LEU A 1 67 ? 11.819 0.965 -19.771 1.00 96.25 67 LEU A N 1
ATOM 498 C CA . LEU A 1 67 ? 10.940 1.126 -18.609 1.00 96.25 67 LEU A CA 1
ATOM 499 C C . LEU A 1 67 ? 11.163 0.038 -17.549 1.00 96.25 67 LEU A C 1
ATOM 501 O O . LEU A 1 67 ? 10.388 -0.062 -16.599 1.00 96.25 67 LEU A O 1
ATOM 505 N N . ARG A 1 68 ? 12.228 -0.772 -17.672 1.00 95.12 68 ARG A N 1
ATOM 506 C CA . ARG A 1 68 ? 12.497 -1.921 -16.789 1.00 95.12 68 ARG A CA 1
ATOM 507 C C . ARG A 1 68 ? 12.475 -1.555 -15.304 1.00 95.12 68 ARG A C 1
ATOM 509 O O . ARG A 1 68 ? 12.024 -2.372 -14.505 1.00 95.12 68 ARG A O 1
ATOM 516 N N . ARG A 1 69 ? 12.925 -0.343 -14.944 1.00 94.31 69 ARG A N 1
ATOM 517 C CA . ARG A 1 69 ? 12.945 0.146 -13.551 1.00 94.31 69 ARG A CA 1
ATOM 518 C C . ARG A 1 69 ? 11.557 0.154 -12.898 1.00 94.31 69 ARG A C 1
ATOM 520 O O . ARG A 1 69 ? 11.454 -0.120 -11.711 1.00 94.31 69 ARG A O 1
ATOM 527 N N . PH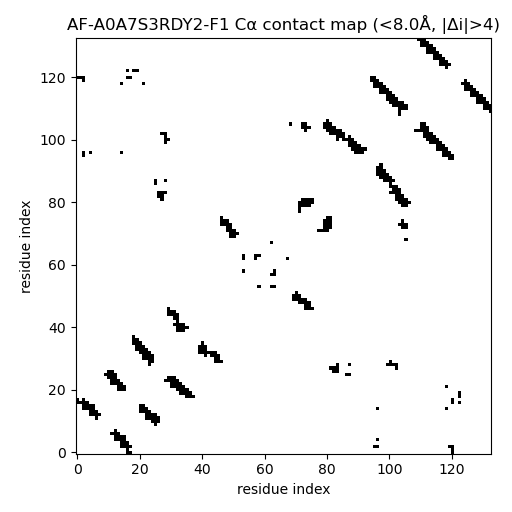E A 1 70 ? 10.486 0.357 -13.668 1.00 96.06 70 PHE A N 1
ATOM 528 C CA . PHE A 1 70 ? 9.115 0.388 -13.145 1.00 96.06 70 PHE A CA 1
ATOM 529 C C . PHE A 1 70 ? 8.478 -0.997 -12.986 1.00 96.06 70 PHE A C 1
ATOM 531 O O . PHE A 1 70 ? 7.440 -1.123 -12.343 1.00 96.06 70 PHE A O 1
ATOM 538 N N . ARG A 1 71 ? 9.098 -2.060 -13.522 1.00 96.00 71 ARG A N 1
ATOM 539 C CA . ARG A 1 71 ? 8.524 -3.416 -13.511 1.00 96.00 71 ARG A CA 1
ATOM 540 C C . ARG A 1 71 ? 8.230 -3.934 -12.104 1.00 96.00 71 ARG A C 1
ATOM 542 O O . ARG A 1 71 ? 7.239 -4.635 -11.897 1.00 96.00 71 ARG A O 1
ATOM 549 N N . THR A 1 72 ? 9.110 -3.619 -11.161 1.00 96.56 72 THR A N 1
ATOM 550 C CA . THR A 1 72 ? 8.997 -4.032 -9.758 1.00 96.56 72 THR A CA 1
ATOM 551 C C . THR A 1 72 ? 8.898 -2.845 -8.805 1.00 96.56 72 THR A C 1
ATOM 553 O O . THR A 1 72 ? 8.758 -3.069 -7.612 1.00 96.56 72 THR A O 1
ATOM 556 N N . ALA A 1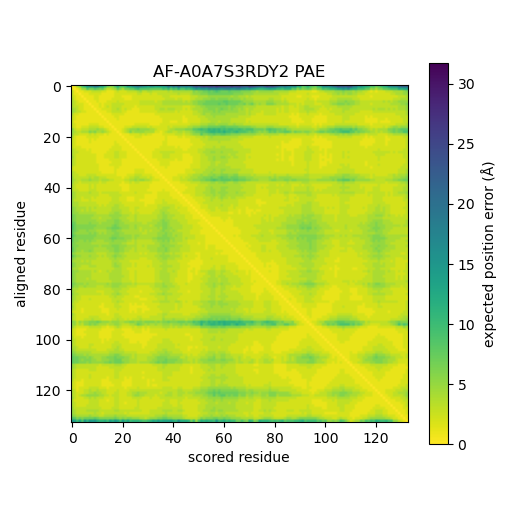 73 ? 8.930 -1.600 -9.291 1.00 96.56 73 ALA A N 1
ATOM 557 C CA . ALA A 1 73 ? 8.845 -0.406 -8.450 1.00 96.56 73 ALA A CA 1
ATOM 558 C C . ALA A 1 73 ? 7.622 -0.457 -7.522 1.00 96.56 73 ALA A C 1
ATOM 560 O O . ALA A 1 73 ? 6.504 -0.715 -7.974 1.00 96.56 73 ALA A O 1
ATOM 561 N N . GLY A 1 74 ? 7.852 -0.261 -6.224 1.00 95.44 74 GLY A N 1
ATOM 562 C CA . GLY A 1 74 ? 6.814 -0.333 -5.201 1.00 95.44 74 GLY A CA 1
ATOM 563 C C . GLY A 1 74 ? 6.305 -1.734 -4.846 1.00 95.44 74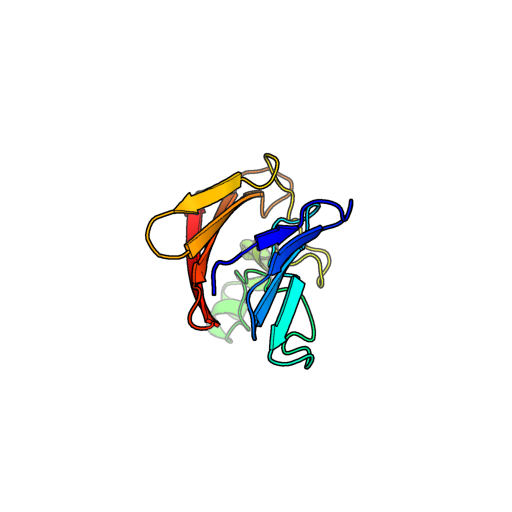 GLY A C 1
ATOM 564 O O . GLY A 1 74 ? 5.363 -1.837 -4.068 1.00 95.44 74 GLY A O 1
ATOM 565 N N . ARG A 1 75 ? 6.913 -2.814 -5.365 1.00 96.12 75 ARG A N 1
ATOM 566 C CA . ARG A 1 75 ? 6.469 -4.207 -5.142 1.00 96.12 75 ARG A CA 1
ATOM 567 C C . ARG A 1 75 ? 7.504 -5.060 -4.403 1.00 96.12 75 ARG A C 1
ATOM 569 O O . ARG A 1 75 ? 8.208 -5.847 -5.050 1.00 96.12 75 ARG A O 1
ATOM 576 N N . PRO A 1 76 ? 7.612 -4.954 -3.066 1.00 94.56 76 PRO A N 1
ATOM 577 C CA . PRO A 1 76 ? 8.515 -5.782 -2.264 1.00 94.56 76 PRO A CA 1
ATOM 578 C C . PRO A 1 76 ? 8.386 -7.284 -2.535 1.00 94.56 76 PRO A C 1
ATOM 580 O O . PRO A 1 76 ? 9.401 -7.968 -2.659 1.00 94.56 76 PRO A O 1
ATOM 583 N N . SER A 1 77 ? 7.165 -7.792 -2.729 1.00 94.81 77 SER A N 1
ATOM 584 C CA . SER A 1 77 ? 6.894 -9.200 -3.063 1.00 94.81 77 SER A CA 1
ATOM 585 C C . SER A 1 77 ? 7.548 -9.674 -4.368 1.00 94.81 77 SER A C 1
ATOM 587 O O . SER A 1 77 ? 7.687 -10.873 -4.609 1.00 94.81 77 SER A O 1
ATOM 589 N N . ARG A 1 78 ? 7.962 -8.739 -5.232 1.00 94.81 78 ARG A N 1
ATOM 590 C CA . ARG A 1 78 ? 8.636 -8.983 -6.515 1.00 94.81 78 ARG A CA 1
ATOM 591 C C . ARG A 1 78 ? 10.096 -8.510 -6.512 1.00 94.81 78 ARG A C 1
ATOM 593 O O . ARG A 1 78 ? 10.672 -8.351 -7.586 1.00 94.81 78 ARG A O 1
ATOM 600 N N . GLY A 1 79 ? 10.685 -8.264 -5.339 1.00 94.12 79 GLY A N 1
ATOM 601 C CA . GLY A 1 79 ? 12.049 -7.734 -5.199 1.00 94.12 79 GLY A CA 1
ATOM 602 C C . GLY A 1 79 ? 12.172 -6.244 -5.539 1.00 94.12 79 GLY A C 1
ATOM 603 O O . GLY A 1 79 ? 13.259 -5.763 -5.844 1.00 94.12 79 GLY A O 1
ATOM 604 N N . GLY A 1 80 ? 11.050 -5.527 -5.551 1.00 95.56 80 GLY A N 1
ATOM 605 C CA . GLY A 1 80 ? 10.980 -4.088 -5.751 1.00 95.56 80 GLY A CA 1
ATOM 606 C C . GLY A 1 80 ? 11.400 -3.269 -4.540 1.00 95.56 80 GLY A C 1
ATOM 607 O O . GLY A 1 80 ? 11.336 -3.742 -3.407 1.00 95.56 80 GLY A O 1
ATOM 608 N N . HIS A 1 81 ? 11.758 -2.007 -4.777 1.00 95.81 81 HIS A N 1
ATOM 609 C CA . HIS A 1 81 ? 11.987 -1.041 -3.707 1.00 95.81 81 HIS A CA 1
ATOM 610 C C . HIS A 1 81 ? 10.651 -0.462 -3.214 1.00 95.81 81 HIS A C 1
ATOM 612 O O . HIS A 1 81 ? 9.798 -0.094 -4.019 1.00 95.81 81 HIS A O 1
ATOM 618 N N . HIS A 1 82 ? 10.464 -0.409 -1.896 1.00 96.94 82 HIS A N 1
ATOM 619 C CA . HIS A 1 82 ? 9.379 0.320 -1.235 1.00 96.94 82 HIS A CA 1
ATOM 620 C C . HIS A 1 82 ? 9.838 0.655 0.186 1.00 96.94 82 HIS A C 1
ATOM 622 O O . HIS A 1 82 ? 9.707 -0.170 1.096 1.00 96.94 82 HIS A O 1
ATOM 628 N N . ALA A 1 83 ? 10.433 1.827 0.367 1.00 96.12 83 ALA A N 1
ATOM 629 C CA . ALA A 1 83 ? 10.997 2.244 1.645 1.00 96.12 83 ALA A CA 1
ATOM 630 C C . ALA A 1 83 ? 10.235 3.449 2.182 1.00 96.12 83 ALA A C 1
ATOM 632 O O . ALA A 1 83 ? 10.130 4.465 1.497 1.00 96.12 83 ALA A O 1
ATOM 633 N N . LEU A 1 84 ? 9.716 3.334 3.406 1.00 97.38 84 LEU A N 1
ATOM 634 C CA . LEU A 1 84 ? 9.147 4.478 4.105 1.00 97.38 84 LEU A CA 1
ATOM 635 C C . LEU A 1 84 ? 10.206 5.568 4.277 1.00 97.38 84 LEU A C 1
ATOM 637 O O . LEU A 1 84 ? 11.324 5.301 4.713 1.00 97.38 84 LEU A O 1
ATOM 641 N N . LEU A 1 85 ? 9.826 6.798 3.950 1.00 97.00 85 LEU A N 1
ATOM 642 C CA . LEU A 1 85 ? 10.658 7.990 4.115 1.00 97.00 85 LEU A CA 1
ATOM 643 C C . LEU A 1 85 ? 10.473 8.629 5.498 1.00 97.00 85 LEU A C 1
ATOM 645 O O . LEU A 1 85 ? 11.299 9.422 5.937 1.00 97.00 85 LEU A O 1
ATOM 649 N N . GLN A 1 86 ? 9.397 8.261 6.191 1.00 96.88 86 GLN A N 1
ATOM 650 C CA . GLN A 1 86 ? 9.074 8.656 7.557 1.00 96.88 86 GLN A CA 1
ATOM 651 C C . GLN A 1 86 ? 8.195 7.574 8.210 1.00 96.88 86 GLN A C 1
ATOM 653 O O . GLN A 1 86 ? 7.584 6.780 7.487 1.00 96.88 86 GLN A O 1
ATOM 658 N N . PRO A 1 87 ? 8.099 7.523 9.552 1.00 97.56 87 PRO A N 1
ATOM 659 C CA . PRO A 1 87 ? 7.125 6.669 10.227 1.00 97.56 87 PRO A CA 1
ATOM 660 C C . PRO A 1 87 ? 5.693 6.930 9.739 1.00 97.56 87 PRO A C 1
ATOM 662 O O . PRO A 1 87 ? 5.380 8.032 9.285 1.00 97.56 87 PRO A O 1
ATOM 665 N N . LEU A 1 88 ? 4.824 5.923 9.868 1.00 98.12 88 LEU A N 1
ATOM 666 C CA . LEU A 1 88 ? 3.396 6.074 9.584 1.00 98.12 88 LEU A CA 1
ATOM 667 C C . LEU A 1 88 ? 2.812 7.229 10.402 1.00 98.12 88 LEU A C 1
ATOM 669 O O . LEU A 1 88 ? 3.046 7.309 11.611 1.00 98.12 88 LEU A O 1
ATOM 673 N N . ARG A 1 89 ? 2.032 8.090 9.750 1.00 98.19 89 ARG A N 1
ATOM 674 C CA . ARG A 1 89 ? 1.168 9.048 10.443 1.00 98.19 89 ARG A CA 1
ATOM 675 C C . ARG A 1 89 ? -0.185 8.395 10.651 1.00 98.19 89 ARG A C 1
ATOM 677 O O . ARG A 1 89 ? -0.698 7.752 9.738 1.00 98.19 89 ARG A O 1
ATOM 684 N N . VAL A 1 90 ? -0.701 8.498 11.867 1.00 98.25 90 VAL A N 1
ATOM 685 C CA . VAL A 1 90 ? -1.968 7.891 12.264 1.00 98.25 90 VAL A CA 1
ATOM 686 C C . VAL A 1 90 ? -2.740 8.942 13.030 1.00 98.25 90 VAL A C 1
ATOM 688 O O . VAL A 1 90 ? -2.299 9.351 14.102 1.00 98.25 90 VAL A O 1
ATOM 691 N N . ASP A 1 91 ? -3.861 9.369 12.467 1.00 97.75 91 ASP A N 1
ATOM 692 C CA . ASP A 1 91 ? -4.640 10.486 12.980 1.00 97.75 91 ASP A CA 1
ATOM 693 C C . ASP A 1 91 ? -6.111 10.075 13.131 1.00 97.75 91 ASP A C 1
ATOM 695 O O . ASP A 1 91 ? -6.721 9.496 12.226 1.00 97.75 91 ASP A O 1
ATOM 699 N N . ASP A 1 92 ? -6.698 10.387 14.287 1.00 96.25 92 ASP A N 1
ATOM 700 C CA . ASP A 1 92 ? -8.145 10.322 14.479 1.00 96.25 92 ASP A CA 1
ATOM 701 C C . ASP A 1 92 ? -8.787 11.514 13.759 1.00 96.25 92 ASP A C 1
ATOM 703 O O . ASP A 1 92 ? -8.566 12.675 14.116 1.00 96.25 92 ASP A O 1
ATOM 707 N N . VAL A 1 93 ? -9.599 11.238 12.740 1.00 95.69 93 VAL A N 1
ATOM 708 C CA . VAL A 1 93 ? -10.231 12.263 11.901 1.00 95.69 93 VAL A CA 1
ATOM 709 C C . VAL A 1 93 ? -11.752 12.163 11.948 1.00 95.69 93 VAL A C 1
ATOM 711 O O . VAL A 1 93 ? -12.346 11.186 12.415 1.00 95.69 93 VAL A O 1
ATOM 714 N N . ALA A 1 94 ? -12.429 13.193 11.436 1.00 90.62 94 ALA A N 1
ATOM 715 C CA . ALA A 1 94 ? -13.876 13.154 11.284 1.00 90.62 94 ALA A CA 1
ATOM 716 C C . ALA A 1 94 ? -14.282 11.986 10.364 1.00 90.62 94 ALA A C 1
ATOM 718 O O . ALA A 1 94 ? -14.070 12.026 9.156 1.00 90.62 94 ALA A O 1
ATOM 719 N N . GLY A 1 95 ? -14.889 10.949 10.947 1.00 90.75 95 GLY A N 1
ATOM 720 C CA . GLY A 1 95 ? -15.394 9.786 10.216 1.00 90.75 95 GLY A CA 1
ATOM 721 C C . GLY A 1 95 ? -14.538 8.521 10.304 1.00 90.75 95 GLY A C 1
ATOM 722 O O . GLY A 1 95 ? -14.988 7.493 9.797 1.00 90.75 95 GLY A O 1
ATOM 723 N N . GLY A 1 96 ? -13.377 8.539 10.967 1.00 96.06 96 GLY A N 1
ATOM 724 C CA . GLY A 1 96 ? -12.549 7.340 11.090 1.00 96.06 96 GLY A CA 1
ATOM 725 C C . GLY A 1 96 ? -11.127 7.580 11.588 1.00 96.06 96 GLY A C 1
ATOM 726 O O . GLY A 1 96 ? -10.828 8.614 12.174 1.00 96.06 96 GLY A O 1
ATOM 727 N N . VAL A 1 97 ? -10.262 6.603 11.331 1.00 98.12 97 VAL A N 1
ATOM 728 C CA . VAL A 1 97 ? -8.814 6.700 11.551 1.00 98.12 97 VAL A CA 1
ATOM 729 C C . VAL A 1 97 ? -8.140 6.763 10.192 1.00 98.12 97 VAL A C 1
ATOM 731 O O . VAL A 1 97 ? -8.356 5.884 9.353 1.00 98.12 97 VAL A O 1
ATOM 734 N N . GLU A 1 98 ? -7.325 7.785 9.983 1.00 98.25 98 GLU A N 1
ATOM 735 C CA . GLU A 1 98 ? -6.507 7.938 8.789 1.00 98.25 98 GLU A CA 1
ATOM 736 C C . GLU A 1 98 ? -5.089 7.429 9.055 1.00 98.25 98 GLU A C 1
ATOM 738 O O . GLU A 1 98 ? -4.470 7.776 10.059 1.00 98.25 98 GLU A O 1
ATOM 743 N N . VAL A 1 99 ? -4.575 6.590 8.155 1.00 98.50 99 VAL A N 1
ATOM 744 C CA . VAL A 1 99 ? -3.185 6.127 8.161 1.00 98.50 99 VAL A CA 1
ATOM 745 C C . VAL A 1 99 ? -2.508 6.589 6.880 1.00 98.50 99 VAL A C 1
ATOM 747 O O . VAL A 1 99 ? -2.892 6.171 5.785 1.00 98.50 99 VAL A O 1
ATOM 750 N N . GLU A 1 100 ? -1.484 7.427 7.012 1.00 98.50 100 GLU A N 1
ATOM 751 C CA . GLU A 1 100 ? -0.687 7.932 5.898 1.00 98.50 100 GLU A CA 1
ATOM 752 C C . GLU A 1 100 ? 0.723 7.324 5.900 1.00 98.50 100 GLU A C 1
ATOM 754 O O . GLU A 1 100 ? 1.451 7.338 6.899 1.00 98.50 100 GLU A O 1
ATOM 759 N N . ALA A 1 101 ? 1.125 6.823 4.733 1.00 98.31 101 ALA A N 1
ATOM 760 C CA . ALA A 1 101 ? 2.451 6.304 4.439 1.00 98.31 101 ALA A CA 1
ATOM 761 C C . ALA A 1 101 ? 3.082 7.095 3.289 1.00 98.31 101 ALA A C 1
ATOM 763 O O . ALA A 1 101 ? 2.495 7.193 2.212 1.00 98.31 101 ALA A O 1
ATOM 764 N N . HIS A 1 102 ? 4.301 7.600 3.485 1.00 98.00 102 HIS A N 1
ATOM 765 C CA . HIS A 1 102 ? 5.095 8.230 2.429 1.00 98.00 102 HIS A CA 1
ATOM 766 C C . HIS A 1 102 ? 6.341 7.387 2.153 1.00 98.00 102 HIS A C 1
ATOM 768 O O . HIS A 1 102 ? 7.144 7.161 3.061 1.00 98.00 102 HIS A O 1
ATOM 774 N N . ALA A 1 103 ? 6.492 6.895 0.923 1.00 98.06 103 ALA A N 1
ATOM 775 C CA . ALA A 1 103 ? 7.521 5.923 0.572 1.00 98.06 103 ALA A CA 1
ATOM 776 C C . ALA A 1 103 ? 8.183 6.203 -0.781 1.00 98.06 103 ALA A C 1
ATOM 778 O O . ALA A 1 103 ? 7.519 6.598 -1.737 1.00 98.06 103 ALA A O 1
ATOM 779 N N . ALA A 1 104 ? 9.478 5.906 -0.883 1.00 97.56 104 ALA A N 1
ATOM 780 C CA . ALA A 1 104 ? 10.183 5.805 -2.154 1.00 97.56 104 ALA A CA 1
ATOM 781 C C . ALA A 1 104 ? 9.892 4.447 -2.810 1.00 97.56 104 ALA A C 1
ATOM 783 O O . ALA A 1 104 ? 10.015 3.396 -2.176 1.00 97.56 104 ALA A O 1
ATOM 784 N N . LEU A 1 105 ? 9.531 4.458 -4.095 1.00 97.56 105 LEU A N 1
ATOM 785 C CA . LEU A 1 105 ? 9.239 3.266 -4.904 1.00 97.56 105 LEU A CA 1
ATOM 786 C C . LEU A 1 105 ? 10.442 2.782 -5.723 1.00 97.56 105 LEU A C 1
ATOM 788 O O . LEU A 1 105 ? 10.410 1.698 -6.313 1.00 97.56 105 LEU A O 1
ATOM 792 N N . LEU A 1 106 ? 11.492 3.596 -5.776 1.00 96.19 106 LEU A N 1
ATOM 793 C CA . LEU A 1 106 ? 12.748 3.339 -6.464 1.00 96.19 106 LEU A CA 1
ATOM 794 C C . LEU A 1 106 ? 13.907 3.651 -5.524 1.00 96.19 106 LEU A C 1
ATOM 796 O O . LEU A 1 106 ? 13.804 4.533 -4.678 1.00 96.19 106 LEU A O 1
ATOM 800 N N . SER A 1 107 ? 15.011 2.922 -5.672 1.00 93.38 107 SER A N 1
ATOM 801 C CA . SER A 1 107 ? 16.173 3.046 -4.783 1.00 93.38 107 SER A CA 1
ATOM 802 C C . SER A 1 107 ? 16.905 4.384 -4.896 1.00 93.38 107 SER A C 1
ATOM 804 O O . SER A 1 107 ? 17.694 4.716 -4.021 1.00 93.38 107 SER A O 1
ATOM 806 N N . ASP A 1 108 ? 16.683 5.116 -5.987 1.00 94.12 108 ASP A N 1
ATOM 807 C CA . ASP A 1 108 ? 17.216 6.460 -6.224 1.00 94.12 108 ASP A CA 1
ATOM 808 C C . ASP A 1 108 ? 16.340 7.567 -5.609 1.00 94.12 108 ASP A C 1
ATOM 810 O O . ASP A 1 108 ? 16.759 8.719 -5.573 1.00 94.12 108 ASP A O 1
ATOM 814 N N . GLY A 1 109 ? 15.145 7.231 -5.107 1.00 93.38 109 GLY A N 1
ATOM 815 C CA . GLY A 1 109 ? 14.210 8.196 -4.533 1.00 93.38 109 GLY A CA 1
ATOM 816 C C . GLY A 1 109 ? 13.515 9.104 -5.553 1.00 93.38 109 GLY A C 1
ATOM 817 O O . GLY A 1 109 ? 12.744 9.962 -5.140 1.00 93.38 109 GLY A O 1
ATOM 818 N N . GLU A 1 110 ? 13.718 8.910 -6.862 1.00 94.62 110 GLU A N 1
ATOM 819 C CA . GLU A 1 110 ? 13.104 9.746 -7.914 1.00 94.62 110 GLU A CA 1
ATOM 820 C C . GLU A 1 110 ? 11.599 9.506 -8.075 1.00 94.62 110 GLU A C 1
ATOM 822 O O . GLU A 1 110 ? 10.939 10.180 -8.854 1.00 94.62 110 GLU A O 1
ATOM 827 N N . LEU A 1 111 ? 11.046 8.496 -7.405 1.00 96.94 111 LEU A N 1
ATOM 828 C CA . LEU A 1 111 ? 9.626 8.204 -7.469 1.00 96.94 111 LEU A CA 1
ATOM 829 C C . LEU A 1 111 ? 9.094 7.894 -6.082 1.00 96.94 111 LEU A C 1
ATOM 831 O O . LEU A 1 111 ? 9.446 6.871 -5.490 1.00 96.94 111 LEU A O 1
ATOM 835 N N . CYS A 1 112 ? 8.203 8.750 -5.605 1.00 97.50 112 CYS A N 1
ATOM 836 C CA . CYS A 1 112 ? 7.616 8.671 -4.280 1.00 97.50 112 CYS A CA 1
ATOM 837 C C . CYS A 1 112 ? 6.103 8.479 -4.361 1.00 97.50 112 CYS A C 1
ATOM 839 O O . CYS A 1 112 ? 5.428 8.986 -5.258 1.00 97.50 112 CYS A O 1
ATOM 841 N N . LEU A 1 113 ? 5.565 7.753 -3.390 1.00 97.88 113 LEU A N 1
ATOM 842 C CA . LEU A 1 113 ? 4.147 7.492 -3.225 1.00 97.88 113 LEU A CA 1
ATOM 843 C C . LEU A 1 113 ? 3.716 7.922 -1.830 1.00 97.88 113 LEU A C 1
ATOM 845 O O . LEU A 1 113 ? 4.276 7.462 -0.836 1.00 97.88 113 LEU A O 1
ATOM 849 N N . THR A 1 114 ? 2.679 8.747 -1.764 1.00 98.06 114 THR A N 1
ATOM 850 C CA . THR A 1 114 ? 1.889 8.918 -0.545 1.00 98.06 114 THR A CA 1
ATOM 851 C C . THR A 1 114 ? 0.635 8.070 -0.666 1.00 98.06 114 THR A C 1
ATOM 853 O O . THR A 1 114 ? -0.125 8.242 -1.617 1.00 98.06 114 THR A O 1
ATOM 856 N N . THR A 1 115 ? 0.433 7.148 0.271 1.00 97.81 115 THR A N 1
ATOM 857 C CA . THR A 1 115 ? -0.798 6.363 0.403 1.00 97.81 115 THR A CA 1
ATOM 858 C C . THR A 1 115 ? -1.516 6.801 1.665 1.00 97.81 115 THR A C 1
ATOM 860 O O . THR A 1 115 ? -0.916 6.774 2.736 1.00 97.81 115 THR A O 1
ATOM 863 N N . THR A 1 116 ? -2.791 7.145 1.543 1.00 97.75 116 THR A N 1
ATOM 864 C CA . THR A 1 116 ? -3.646 7.511 2.673 1.00 97.75 116 THR A CA 1
ATOM 865 C C . THR A 1 116 ? -4.810 6.536 2.728 1.00 97.75 116 THR A C 1
ATOM 867 O O . THR A 1 116 ? -5.524 6.362 1.737 1.00 97.75 116 THR A O 1
ATOM 870 N N . CYS A 1 117 ? -4.975 5.873 3.868 1.00 97.94 117 CYS A N 1
ATOM 871 C CA . CYS A 1 117 ? -6.046 4.917 4.118 1.00 97.94 117 CYS A CA 1
ATOM 872 C C . CYS A 1 117 ? -6.945 5.428 5.244 1.00 97.94 117 CYS A C 1
ATOM 874 O O . CYS A 1 117 ? -6.519 5.460 6.395 1.00 97.94 117 CYS A O 1
ATOM 876 N N . LEU A 1 118 ? -8.191 5.770 4.925 1.00 97.56 118 LEU A N 1
ATOM 877 C CA . LEU A 1 118 ? -9.212 6.112 5.909 1.00 97.56 118 LEU A CA 1
ATOM 878 C C . LEU A 1 118 ? -10.030 4.863 6.241 1.00 97.56 118 LEU A C 1
ATOM 880 O O . LEU A 1 118 ? -10.796 4.366 5.414 1.00 97.56 118 LEU A O 1
ATOM 884 N N . VAL A 1 119 ? -9.877 4.359 7.461 1.00 97.25 119 VAL A N 1
ATOM 885 C CA . VAL A 1 119 ? -10.681 3.258 7.998 1.00 97.25 119 VAL A CA 1
ATOM 886 C C . VAL A 1 119 ? -11.874 3.849 8.734 1.00 97.25 119 VAL A C 1
ATOM 888 O O . VAL A 1 119 ? -11.705 4.683 9.622 1.00 97.25 119 VAL A O 1
ATOM 891 N N . ARG A 1 120 ? -13.084 3.408 8.390 1.00 95.00 120 ARG A N 1
ATOM 892 C CA . ARG A 1 120 ? -14.338 3.946 8.930 1.00 95.00 120 ARG A CA 1
ATOM 893 C C . ARG A 1 120 ? -15.006 2.966 9.905 1.00 95.00 120 ARG A C 1
ATOM 895 O O . ARG A 1 120 ? -14.874 1.750 9.745 1.00 95.00 120 ARG A O 1
ATOM 902 N N . PRO A 1 121 ? -15.773 3.451 10.903 1.00 92.75 121 PRO A N 1
ATOM 903 C CA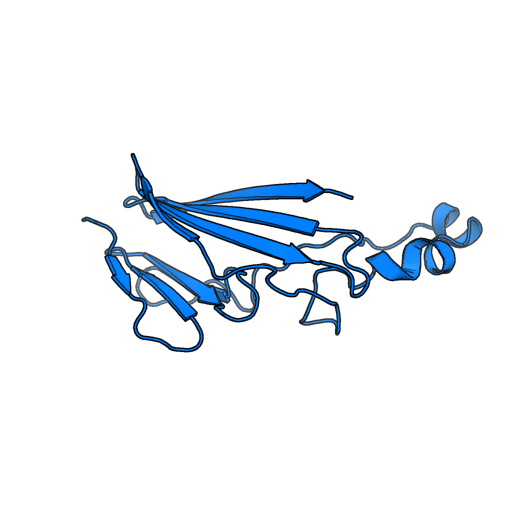 . PRO A 1 121 ? -16.462 2.589 11.872 1.00 92.75 121 PRO A CA 1
ATOM 904 C C . PRO A 1 121 ? -17.493 1.621 11.273 1.00 92.75 121 PRO A C 1
ATOM 906 O O . PRO A 1 121 ? -17.828 0.617 11.902 1.00 92.75 121 PRO A O 1
ATOM 909 N N . ASP A 1 122 ? -18.018 1.925 10.085 1.00 91.19 122 ASP A N 1
ATOM 910 C CA . ASP A 1 122 ? -18.946 1.071 9.330 1.00 91.19 122 ASP A CA 1
ATOM 911 C C . ASP A 1 122 ? -18.242 -0.093 8.602 1.00 91.19 122 ASP A C 1
ATOM 913 O O . ASP A 1 122 ? -18.903 -0.977 8.052 1.00 91.19 122 ASP A O 1
ATOM 917 N N . GLY A 1 123 ? -16.907 -0.131 8.640 1.00 89.56 123 GLY A N 1
ATOM 918 C CA . GLY A 1 123 ? -16.084 -1.141 7.989 1.00 89.56 123 GLY A CA 1
ATOM 919 C C . GLY A 1 123 ? -15.707 -0.809 6.544 1.00 89.56 123 GLY A C 1
ATOM 920 O O . GLY A 1 123 ? -15.146 -1.670 5.864 1.00 89.56 123 GLY A O 1
ATOM 921 N N . ALA A 1 124 ? -15.997 0.397 6.053 1.00 92.31 124 ALA A N 1
ATOM 922 C CA . ALA A 1 124 ? -15.421 0.877 4.805 1.00 92.31 124 ALA A CA 1
ATOM 923 C C . ALA A 1 124 ? -13.949 1.280 5.001 1.00 92.31 124 ALA A C 1
ATOM 925 O O . ALA A 1 124 ? -13.543 1.757 6.063 1.00 92.31 124 ALA A O 1
ATOM 926 N N . VAL A 1 125 ? -13.150 1.075 3.953 1.00 95.00 125 VAL A N 1
ATOM 927 C CA . VAL A 1 125 ? -11.754 1.515 3.883 1.00 95.00 125 VAL A CA 1
ATOM 928 C C . VAL A 1 125 ? -11.581 2.266 2.574 1.00 95.00 125 VAL A C 1
ATOM 930 O O . VAL A 1 125 ? -11.730 1.686 1.498 1.00 95.00 125 VAL A O 1
ATOM 933 N N . GLU A 1 126 ? -11.296 3.556 2.667 1.00 96.31 126 GLU A N 1
ATOM 934 C CA . GLU A 1 126 ? -11.023 4.406 1.514 1.00 96.31 126 GLU A CA 1
ATOM 935 C C . GLU A 1 126 ? -9.510 4.521 1.349 1.00 96.31 126 GLU A C 1
ATOM 937 O O . GLU A 1 126 ? -8.801 4.853 2.297 1.00 96.31 126 GLU A O 1
ATOM 942 N N . VAL A 1 127 ? -9.007 4.222 0.152 1.00 96.12 127 VAL A N 1
ATOM 943 C CA . VAL A 1 127 ? -7.575 4.277 -0.153 1.00 96.12 127 VAL A CA 1
ATOM 944 C C . VAL A 1 127 ? -7.351 5.315 -1.237 1.00 96.12 127 VAL A C 1
ATOM 946 O O . VAL A 1 127 ? -7.941 5.234 -2.315 1.00 96.12 127 VAL A O 1
ATOM 949 N N . SER A 1 128 ? -6.470 6.270 -0.968 1.00 96.38 128 SER A N 1
ATOM 950 C CA . SER A 1 128 ? -5.994 7.235 -1.950 1.00 96.38 128 SER A CA 1
ATOM 951 C C . SER A 1 128 ? -4.484 7.125 -2.103 1.00 96.38 128 SER A C 1
ATOM 953 O O . SER A 1 128 ? -3.768 6.767 -1.166 1.00 96.38 128 SER A O 1
ATOM 955 N N . ALA A 1 129 ? -4.001 7.390 -3.313 1.00 95.62 129 ALA A N 1
ATOM 956 C CA . ALA A 1 129 ? -2.590 7.287 -3.635 1.00 95.62 129 ALA A CA 1
ATOM 957 C C . ALA A 1 129 ? -2.176 8.481 -4.499 1.00 95.62 129 ALA A C 1
ATOM 959 O O . ALA A 1 129 ? -2.824 8.787 -5.502 1.00 95.62 129 ALA A O 1
ATOM 960 N N . ARG A 1 130 ? -1.089 9.152 -4.119 1.00 97.44 130 ARG A N 1
ATOM 961 C CA . ARG A 1 130 ? -0.489 10.253 -4.873 1.00 97.44 130 ARG A CA 1
ATOM 962 C C . ARG A 1 130 ? 0.943 9.900 -5.228 1.00 97.44 130 ARG A C 1
ATOM 964 O O . ARG A 1 130 ? 1.776 9.729 -4.343 1.00 97.44 130 ARG A O 1
ATOM 971 N N . LEU A 1 131 ? 1.211 9.826 -6.525 1.00 96.19 131 LEU A N 1
ATOM 972 C CA . LEU A 1 131 ? 2.542 9.592 -7.066 1.00 96.19 131 LEU A CA 1
ATOM 973 C C . LEU A 1 131 ? 3.214 10.934 -7.379 1.00 96.19 131 LEU A C 1
ATOM 975 O O . LEU A 1 131 ? 2.581 11.814 -7.964 1.00 96.19 131 LEU A O 1
ATOM 979 N N . VAL A 1 132 ? 4.480 11.080 -6.998 1.00 94.00 132 VAL A N 1
ATOM 980 C CA . VAL A 1 132 ? 5.314 12.252 -7.289 1.00 94.00 132 VAL A CA 1
ATOM 981 C C . VAL A 1 132 ? 6.648 11.765 -7.844 1.00 94.00 132 VAL A C 1
ATOM 983 O O . VAL A 1 132 ? 7.228 10.829 -7.292 1.00 94.00 132 VAL A O 1
ATOM 986 N N . SER A 1 133 ? 7.102 12.383 -8.934 1.00 84.62 133 SER A N 1
ATOM 987 C CA . SER A 1 133 ? 8.384 12.126 -9.599 1.00 84.62 133 SER A CA 1
ATOM 988 C C . SER A 1 133 ? 9.164 13.413 -9.792 1.00 84.62 133 SER A C 1
ATOM 990 O O . SER A 1 133 ? 8.497 14.374 -10.245 1.00 84.62 133 SER A O 1
#

Foldseek 3Di:
DAWDWDPPDPQWIWTDAPFWIWIAGQFQRFTAWIGGNNDTPDPGTPWDAPDDDDDPVCVVVVVCPVVVQRHCFRPVVVVWDGGFPDTWDWDDDVFAIKIWTWTQRGPVSQKIKIWIWGQGNVGDIDIDIDIHD